Protein AF-A0A848VBU1-F1 (afdb_monomer)

Secondary structure (DSSP, 8-state):
----HHHHHHHHHHHHHHHHHHHHTTS---SEEEEEEEESEEEEEE--SSEEEEEGGGTT-TT---BSEEEEEE--TT--EEEEEEEEEE--

pLDDT: mean 86.94, std 10.81, range [51.97, 97.25]

Structure (mmCIF, N/CA/C/O backbone):
data_AF-A0A848VBU1-F1
#
_entry.id   AF-A0A848VBU1-F1
#
loop_
_atom_site.group_PDB
_atom_site.id
_atom_site.type_symbol
_atom_site.label_atom_id
_atom_site.label_alt_id
_atom_site.label_comp_id
_atom_site.label_asym_id
_atom_site.label_entity_id
_atom_site.label_seq_id
_atom_site.pdbx_PDB_ins_code
_atom_site.Cartn_x
_atom_site.Cartn_y
_atom_site.Cartn_z
_atom_site.occupancy
_atom_site.B_iso_or_equiv
_atom_site.auth_seq_id
_atom_site.auth_comp_id
_atom_site.auth_asym_id
_atom_site.auth_atom_id
_atom_site.pdbx_PDB_model_num
ATOM 1 N N . MET A 1 1 ? -28.988 16.506 43.776 1.00 51.97 1 MET A N 1
ATOM 2 C CA . MET A 1 1 ? -27.530 16.555 44.036 1.00 51.97 1 MET A CA 1
ATOM 3 C C . MET A 1 1 ? -26.870 17.441 42.987 1.00 51.97 1 MET A C 1
ATOM 5 O O . MET A 1 1 ? -26.751 17.039 41.838 1.00 51.97 1 MET A O 1
ATOM 9 N N . THR A 1 2 ? -26.510 18.673 43.339 1.00 64.25 2 THR A N 1
ATOM 10 C CA . THR A 1 2 ? -25.814 19.612 42.448 1.00 64.25 2 THR A CA 1
ATOM 11 C C . THR A 1 2 ? -24.319 19.281 42.429 1.00 64.25 2 THR A C 1
ATOM 13 O O . THR A 1 2 ? -23.617 19.434 43.424 1.00 64.25 2 THR A O 1
ATOM 16 N N . MET A 1 3 ? -23.813 18.766 41.305 1.00 62.16 3 MET A N 1
ATOM 17 C CA . MET A 1 3 ? -22.370 18.563 41.126 1.00 62.16 3 MET A CA 1
ATOM 18 C C . MET A 1 3 ? -21.639 19.910 41.156 1.00 62.16 3 MET A C 1
ATOM 20 O O . MET A 1 3 ? -21.938 20.791 40.351 1.00 62.16 3 MET A O 1
ATOM 24 N N . SER A 1 4 ? -20.66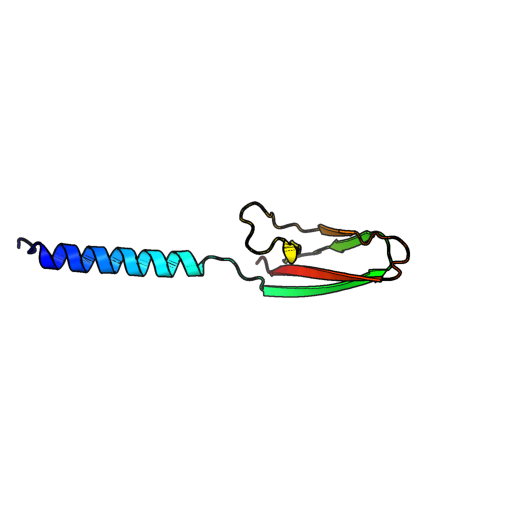2 20.032 42.060 1.00 74.94 4 SER A N 1
ATOM 25 C CA . SER A 1 4 ? -19.713 21.151 42.134 1.00 74.94 4 SER A CA 1
ATOM 26 C C . SER A 1 4 ? -18.957 21.340 40.808 1.00 74.94 4 SER A C 1
ATOM 28 O O . SER A 1 4 ? -18.635 20.365 40.122 1.00 74.94 4 SER A O 1
ATOM 30 N N . ALA A 1 5 ? -18.660 22.597 40.461 1.00 76.44 5 ALA A N 1
ATOM 31 C CA . ALA A 1 5 ? -17.985 22.992 39.223 1.00 76.44 5 ALA A CA 1
ATOM 32 C C . ALA A 1 5 ? -16.658 22.243 38.985 1.00 76.44 5 ALA A C 1
ATOM 34 O O . ALA A 1 5 ? -16.372 21.850 37.855 1.00 76.44 5 ALA A O 1
ATOM 35 N N . SER A 1 6 ? -15.900 21.939 40.043 1.00 77.69 6 SER A N 1
ATOM 36 C CA . SER A 1 6 ? -14.636 21.193 39.950 1.00 77.69 6 SER A CA 1
ATOM 37 C C . SER A 1 6 ? -14.829 19.768 39.424 1.00 77.69 6 SER A C 1
ATOM 39 O O . SER A 1 6 ? -14.023 19.278 38.637 1.00 77.69 6 SER A O 1
ATOM 41 N N . LYS A 1 7 ? -15.937 19.110 39.797 1.00 83.00 7 LYS A N 1
ATOM 42 C CA . LYS A 1 7 ? -16.259 17.756 39.316 1.00 83.00 7 LYS A CA 1
ATOM 43 C C . LYS A 1 7 ? -16.654 17.761 37.838 1.00 83.00 7 LYS A C 1
ATOM 45 O O . LYS A 1 7 ? -16.371 16.800 37.133 1.00 83.00 7 LYS A O 1
ATOM 50 N N . ARG A 1 8 ? -17.273 18.848 37.361 1.00 81.94 8 ARG A N 1
ATOM 51 C CA . ARG A 1 8 ? -17.619 19.025 35.940 1.00 81.94 8 ARG A CA 1
ATOM 52 C C . ARG A 1 8 ? -16.372 19.231 35.082 1.00 81.94 8 ARG A C 1
ATOM 54 O O . ARG A 1 8 ? -16.266 18.616 34.030 1.00 81.94 8 ARG A O 1
ATOM 61 N N . PHE A 1 9 ? -15.415 20.027 35.560 1.00 86.69 9 PHE A N 1
ATOM 62 C CA . PHE A 1 9 ? -14.137 20.238 34.873 1.00 86.69 9 PHE A CA 1
ATOM 63 C C . PHE A 1 9 ? -13.303 18.959 34.775 1.00 86.69 9 PHE A C 1
ATOM 65 O O . PHE A 1 9 ? -12.813 18.629 33.699 1.00 86.69 9 PHE A O 1
ATOM 72 N N . ALA A 1 10 ? -13.192 18.206 35.873 1.00 85.56 10 ALA A N 1
ATOM 73 C CA . ALA A 1 10 ? -12.487 16.927 35.870 1.00 85.56 10 ALA A CA 1
ATOM 74 C C . ALA A 1 10 ? -13.128 15.924 34.895 1.00 85.56 10 ALA A C 1
ATOM 76 O O . ALA A 1 10 ? -12.424 15.274 34.126 1.00 85.56 10 ALA A O 1
ATOM 77 N N . ALA A 1 11 ? -14.463 15.845 34.874 1.00 86.44 11 ALA A N 1
ATOM 78 C CA . ALA A 1 11 ? -15.186 14.998 33.929 1.00 86.44 11 ALA A CA 1
ATOM 79 C C . ALA A 1 11 ? -14.976 15.439 32.469 1.00 86.44 11 ALA A C 1
ATOM 81 O O . ALA A 1 11 ? -14.768 14.593 31.605 1.00 86.44 11 ALA A O 1
ATOM 82 N N . ALA A 1 12 ? -14.977 16.746 32.191 1.00 85.88 12 ALA A N 1
ATOM 83 C CA . ALA A 1 12 ? -14.736 17.275 30.850 1.00 85.88 12 ALA A CA 1
ATOM 84 C C . ALA A 1 12 ? -13.317 16.961 30.349 1.00 85.88 12 ALA A C 1
ATOM 86 O O . ALA A 1 12 ? -13.153 16.517 29.217 1.00 85.88 12 ALA A O 1
ATOM 87 N N . LEU A 1 13 ? -12.300 17.126 31.200 1.00 86.38 13 LEU A N 1
ATOM 88 C CA . LEU A 1 13 ? -10.916 16.777 30.866 1.00 86.38 13 LEU A CA 1
ATOM 89 C C . LEU A 1 13 ? -10.745 15.276 30.620 1.00 86.38 13 LEU A C 1
ATOM 91 O O . LEU A 1 13 ? -10.049 14.890 29.685 1.00 86.38 13 LEU A O 1
ATOM 95 N N . LEU A 1 14 ? -11.415 14.434 31.413 1.00 85.25 14 LEU A N 1
ATOM 96 C CA . LEU A 1 14 ? -11.422 12.988 31.198 1.00 85.25 14 LEU A CA 1
ATOM 97 C C . LEU A 1 14 ? -12.057 12.617 29.857 1.00 85.25 14 LEU A C 1
ATOM 99 O O . LEU A 1 14 ? -11.470 11.833 29.123 1.00 85.25 14 LEU A O 1
ATOM 103 N N 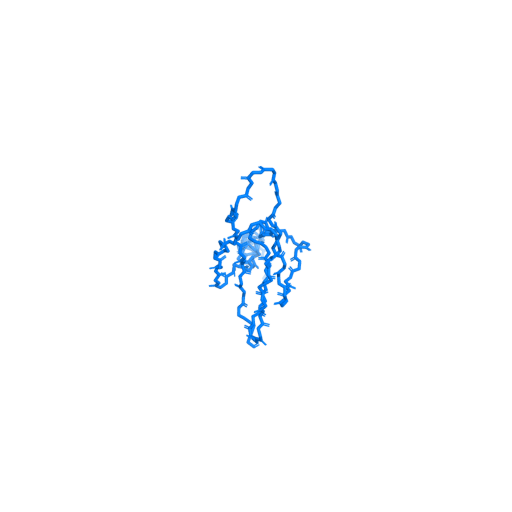. LEU A 1 15 ? -13.210 13.198 29.514 1.00 84.44 15 LEU A N 1
ATOM 104 C CA . LEU A 1 15 ? -13.895 12.929 28.245 1.00 84.44 15 LEU A CA 1
ATOM 105 C C . LEU A 1 15 ? -13.103 13.426 27.029 1.00 84.44 15 LEU A C 1
ATOM 107 O O . LEU A 1 15 ? -13.060 12.747 26.007 1.00 84.44 15 LEU A O 1
ATOM 111 N N . LEU A 1 16 ? -12.450 14.585 27.140 1.00 82.50 16 LEU A N 1
ATOM 112 C CA . LEU A 1 16 ? -11.569 15.097 26.090 1.00 82.50 16 LEU A CA 1
ATOM 113 C C . LEU A 1 16 ? -10.328 14.212 25.926 1.00 82.50 16 LEU A C 1
ATOM 115 O O . LEU A 1 16 ? -9.968 13.873 24.802 1.00 82.50 16 LEU A O 1
ATOM 119 N N . GLY A 1 17 ? -9.710 13.790 27.033 1.00 77.38 17 GLY A N 1
ATOM 120 C CA . GLY A 1 17 ? -8.545 12.908 27.011 1.00 77.38 17 GLY A CA 1
ATOM 121 C C . GLY A 1 17 ? -8.854 11.528 26.427 1.00 77.38 17 GLY A C 1
ATOM 122 O O . GLY A 1 17 ? -8.113 11.043 25.571 1.00 77.38 17 GLY A O 1
ATOM 123 N N . THR A 1 18 ? -9.966 10.906 26.832 1.00 75.38 18 THR A N 1
ATOM 124 C CA . THR A 1 18 ? -10.373 9.599 26.294 1.00 75.38 18 THR A CA 1
ATOM 125 C C . THR A 1 18 ? -10.845 9.698 24.847 1.00 75.38 18 THR A C 1
ATOM 127 O O . THR A 1 18 ? -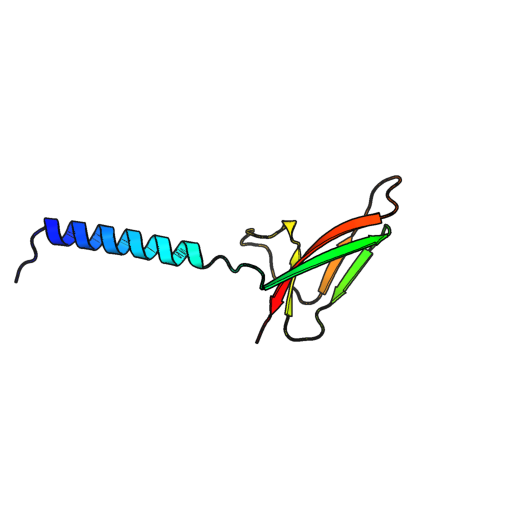10.476 8.847 24.041 1.00 75.38 18 THR A O 1
ATOM 130 N N . GLY A 1 19 ? -11.575 10.755 24.478 1.00 74.38 19 GLY A N 1
ATOM 131 C CA . GLY A 1 19 ? -11.987 10.997 23.094 1.00 74.38 19 GLY A CA 1
ATOM 132 C C . GLY A 1 19 ? -10.799 11.149 22.139 1.00 74.38 19 GLY A C 1
ATOM 133 O O . GLY A 1 19 ? -10.808 10.578 21.049 1.00 74.38 19 GLY A O 1
ATOM 134 N N . TRP A 1 20 ? -9.742 11.848 22.566 1.00 75.88 20 TRP A N 1
ATOM 135 C CA . TRP A 1 20 ? -8.537 12.044 21.753 1.00 75.88 20 TRP A CA 1
ATOM 136 C C . TRP A 1 20 ? -7.731 10.749 21.572 1.00 75.88 20 TRP A C 1
ATOM 138 O O . TRP A 1 20 ? -7.296 10.435 20.464 1.00 75.88 20 TRP A O 1
ATOM 148 N N . ALA A 1 21 ? -7.598 9.949 22.635 1.00 70.62 21 ALA A N 1
ATOM 149 C CA . ALA A 1 21 ? -6.906 8.662 22.577 1.00 70.62 21 ALA A CA 1
ATOM 150 C C . ALA A 1 21 ? -7.601 7.652 21.643 1.00 70.62 21 ALA A C 1
ATOM 152 O O . ALA A 1 21 ? -6.931 6.917 20.919 1.00 70.62 21 ALA A O 1
ATOM 153 N N . ILE A 1 22 ? -8.938 7.639 21.623 1.00 69.38 22 ILE A N 1
ATOM 154 C CA . ILE A 1 22 ? -9.724 6.747 20.756 1.00 69.38 22 ILE A CA 1
ATOM 155 C C . ILE A 1 22 ? -9.596 7.158 19.282 1.00 69.38 22 ILE A C 1
ATOM 157 O O . ILE A 1 22 ? -9.443 6.293 18.421 1.00 69.38 22 ILE A O 1
ATOM 161 N N . GLY A 1 23 ? -9.606 8.463 18.985 1.00 62.50 23 GLY A N 1
ATOM 162 C CA . GLY A 1 23 ? -9.474 8.967 17.614 1.00 62.50 23 GLY A CA 1
ATOM 163 C C . GLY A 1 23 ? -8.115 8.658 16.979 1.00 62.50 23 GLY A C 1
ATOM 164 O O . GLY A 1 23 ? -8.051 8.263 15.817 1.00 62.50 23 GLY A O 1
ATOM 165 N N . TYR A 1 24 ? -7.024 8.761 17.744 1.00 60.66 24 TYR A N 1
ATOM 166 C CA . TYR A 1 24 ? -5.678 8.477 17.230 1.00 60.66 24 TYR A CA 1
ATOM 167 C C . TYR A 1 24 ? -5.480 6.995 16.862 1.00 60.66 24 TYR A C 1
ATOM 169 O O . TYR A 1 24 ? -4.728 6.667 15.947 1.00 60.66 24 TYR A O 1
ATOM 177 N N . ALA A 1 25 ? -6.188 6.083 17.534 1.00 57.97 25 ALA A N 1
ATOM 178 C CA . ALA A 1 25 ? -6.078 4.648 17.287 1.00 57.97 25 ALA A CA 1
ATOM 179 C C . ALA A 1 25 ? -6.760 4.177 15.983 1.00 57.97 25 ALA A C 1
ATOM 181 O O . ALA A 1 25 ? -6.551 3.036 15.577 1.00 57.97 25 ALA A O 1
ATOM 182 N N . GLN A 1 26 ? -7.560 5.021 15.316 1.00 58.00 26 GLN A N 1
ATOM 183 C CA . GLN A 1 26 ? -8.326 4.637 14.121 1.00 58.00 26 GLN A CA 1
ATOM 184 C C . GLN A 1 26 ? -7.573 4.760 12.788 1.00 58.00 26 GLN A C 1
ATOM 186 O O . GLN A 1 26 ? -8.140 4.416 11.750 1.00 58.00 26 GLN A O 1
ATOM 191 N N . GLN A 1 27 ? -6.306 5.190 12.763 1.00 62.00 27 GLN A N 1
ATOM 192 C CA . GLN A 1 27 ? -5.513 5.072 11.536 1.00 62.00 27 GLN A CA 1
ATOM 193 C C . GLN A 1 27 ? -5.331 3.589 11.202 1.00 62.00 27 GLN A C 1
ATOM 195 O O . GLN A 1 27 ? -4.611 2.864 11.888 1.00 62.00 27 GLN A O 1
ATOM 200 N N . SER A 1 28 ? -6.010 3.131 10.149 1.00 71.12 28 SER A N 1
ATOM 201 C CA . SER A 1 28 ? -5.982 1.739 9.722 1.00 71.12 28 SER A CA 1
ATOM 202 C C . SER A 1 28 ? -4.579 1.375 9.239 1.00 71.12 28 SER A C 1
ATOM 204 O O . SER A 1 28 ? -4.220 1.585 8.078 1.00 71.12 28 SER A O 1
ATOM 206 N N . LYS A 1 29 ? -3.757 0.841 10.136 1.00 88.81 29 LYS A N 1
ATOM 207 C CA . LYS A 1 29 ? -2.478 0.246 9.766 1.00 88.81 29 LYS A CA 1
ATOM 208 C C . LYS A 1 29 ? -2.732 -0.877 8.743 1.00 88.81 29 LYS A C 1
ATOM 210 O O . LYS A 1 29 ? -3.719 -1.593 8.900 1.00 88.81 29 LYS A O 1
ATOM 215 N N . PRO A 1 30 ? -1.896 -1.028 7.703 1.00 93.81 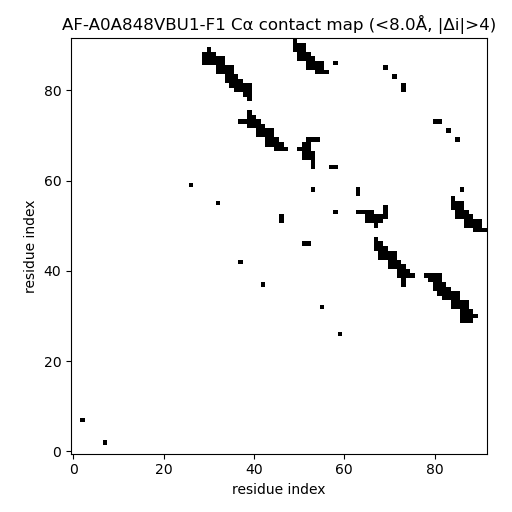30 PRO A N 1
ATOM 216 C CA . PRO A 1 30 ? -1.989 -2.174 6.805 1.00 93.81 30 PRO A CA 1
ATOM 217 C C . PRO A 1 30 ? -1.717 -3.488 7.536 1.00 93.81 30 PRO A C 1
ATOM 219 O O . PRO A 1 30 ? -0.861 -3.549 8.425 1.00 93.81 30 PRO A O 1
ATOM 222 N N . ASP A 1 31 ? -2.421 -4.538 7.123 1.00 95.12 31 ASP A N 1
ATOM 223 C CA . ASP A 1 31 ? -2.241 -5.899 7.631 1.00 95.12 31 ASP A CA 1
ATOM 224 C C . ASP A 1 31 ? -0.932 -6.508 7.118 1.00 95.12 31 ASP A C 1
ATOM 226 O O . ASP A 1 31 ? -0.278 -7.286 7.813 1.00 95.12 31 ASP A O 1
ATOM 230 N N . PHE A 1 32 ? -0.517 -6.123 5.907 1.00 95.31 32 PHE A N 1
ATOM 231 C CA . PHE A 1 32 ? 0.729 -6.567 5.296 1.00 95.31 32 PHE A CA 1
ATOM 232 C C . PHE A 1 32 ? 1.310 -5.523 4.335 1.00 95.31 32 PHE A C 1
ATOM 234 O O . PHE A 1 32 ? 0.652 -4.576 3.912 1.00 95.31 32 PHE A O 1
ATOM 241 N N . MET A 1 33 ? 2.581 -5.709 3.982 1.00 96.75 33 MET A N 1
ATOM 242 C CA . MET A 1 33 ? 3.286 -4.897 2.992 1.00 96.75 33 MET A CA 1
ATOM 243 C C . MET A 1 33 ? 3.942 -5.829 1.981 1.00 96.75 33 MET A C 1
ATOM 245 O O . MET A 1 33 ? 4.640 -6.763 2.374 1.00 96.75 33 MET A O 1
ATOM 249 N N . LEU A 1 34 ? 3.782 -5.548 0.691 1.00 96.06 34 LEU A N 1
ATOM 250 C CA . LEU A 1 34 ? 4.499 -6.255 -0.366 1.00 96.06 34 LEU A CA 1
ATOM 251 C C . LEU A 1 34 ? 5.622 -5.365 -0.890 1.00 96.06 34 LEU A C 1
ATOM 253 O O . LEU A 1 34 ? 5.422 -4.176 -1.155 1.00 96.06 34 LEU A O 1
ATOM 257 N N . ARG A 1 35 ? 6.815 -5.944 -1.045 1.00 95.50 35 ARG A N 1
ATOM 258 C CA . ARG A 1 35 ? 7.917 -5.302 -1.763 1.00 95.50 35 ARG A CA 1
ATOM 259 C C . ARG A 1 35 ? 7.795 -5.659 -3.238 1.00 95.50 35 ARG A C 1
ATOM 261 O O . ARG A 1 35 ? 7.801 -6.833 -3.586 1.00 95.50 35 ARG A O 1
ATOM 268 N N . ILE A 1 36 ? 7.733 -4.638 -4.076 1.00 94.38 36 ILE A N 1
ATOM 269 C CA . ILE A 1 36 ? 7.804 -4.761 -5.526 1.00 94.38 36 ILE A CA 1
ATOM 270 C C . ILE A 1 36 ? 9.275 -4.595 -5.904 1.00 94.38 36 ILE A C 1
ATOM 272 O O . ILE A 1 36 ? 9.921 -3.645 -5.470 1.00 94.38 36 ILE A O 1
ATOM 276 N N . ASP A 1 37 ? 9.811 -5.533 -6.667 1.00 92.94 37 ASP A N 1
ATOM 277 C CA . ASP A 1 37 ? 11.118 -5.413 -7.305 1.00 92.94 37 ASP A CA 1
ATOM 278 C C . ASP A 1 37 ? 10.941 -5.851 -8.756 1.00 92.94 37 ASP A C 1
ATOM 280 O O . ASP A 1 37 ? 10.845 -7.043 -9.062 1.00 92.94 37 ASP A O 1
ATOM 284 N N . ALA A 1 38 ? 10.787 -4.860 -9.626 1.00 91.12 38 ALA A N 1
ATOM 285 C CA . ALA A 1 38 ? 10.363 -5.045 -11.002 1.00 91.12 38 ALA A CA 1
ATOM 286 C C . ALA A 1 38 ? 11.288 -4.291 -11.963 1.00 91.12 38 ALA A C 1
ATOM 288 O O . ALA A 1 38 ? 11.874 -3.275 -11.570 1.00 91.12 38 ALA A O 1
ATOM 289 N N . PRO A 1 39 ? 11.435 -4.775 -13.210 1.00 91.56 39 PRO A N 1
ATOM 290 C CA . PRO A 1 39 ? 12.160 -4.044 -14.237 1.00 91.56 39 PRO A CA 1
ATOM 291 C C . PRO A 1 39 ? 11.478 -2.707 -14.564 1.00 91.56 39 PRO A C 1
ATOM 293 O O . PRO A 1 39 ? 10.336 -2.460 -14.167 1.00 91.56 39 PRO A O 1
ATOM 296 N N . ALA A 1 40 ? 12.174 -1.850 -15.310 1.00 92.50 40 ALA A N 1
ATOM 297 C CA . ALA A 1 40 ? 11.561 -0.656 -15.881 1.00 92.50 40 ALA A CA 1
ATOM 298 C C . ALA A 1 40 ? 10.295 -0.991 -16.685 1.00 92.50 40 ALA A C 1
ATOM 300 O O . ALA A 1 40 ? 10.229 -2.005 -17.381 1.00 92.50 40 ALA A O 1
ATOM 301 N N . GLY A 1 41 ? 9.291 -0.119 -16.580 1.00 91.88 41 GLY A N 1
ATOM 302 C CA . GLY A 1 41 ? 7.967 -0.324 -17.157 1.00 91.88 41 GLY A CA 1
ATOM 303 C C . GLY A 1 41 ? 6.864 -0.358 -16.104 1.00 91.88 41 GLY A C 1
ATOM 304 O O . GLY A 1 41 ? 6.965 0.265 -15.044 1.00 91.88 41 GLY A O 1
ATOM 305 N N . GLU A 1 42 ? 5.777 -1.050 -16.432 1.00 93.44 42 GLU A N 1
ATOM 306 C CA . GLU A 1 42 ? 4.586 -1.144 -15.590 1.00 93.44 42 GLU A CA 1
ATOM 307 C C . GLU A 1 42 ? 4.471 -2.535 -14.967 1.00 93.44 42 GLU A C 1
ATOM 309 O O . GLU A 1 42 ? 4.719 -3.556 -15.602 1.00 93.44 42 GLU A O 1
ATOM 314 N N . THR A 1 43 ? 4.120 -2.564 -13.687 1.00 94.44 43 THR A N 1
ATOM 315 C CA . THR A 1 43 ? 3.866 -3.771 -12.903 1.00 94.44 43 THR A CA 1
ATOM 316 C C . THR A 1 43 ? 2.500 -3.649 -12.263 1.00 94.44 43 THR A C 1
ATOM 318 O O . THR A 1 43 ? 2.211 -2.660 -11.591 1.00 94.44 43 THR A O 1
ATOM 321 N N . ILE A 1 44 ? 1.675 -4.670 -12.452 1.00 95.44 44 ILE A N 1
ATOM 322 C CA . ILE A 1 44 ? 0.321 -4.725 -11.915 1.00 95.44 44 ILE A CA 1
ATOM 323 C C . ILE A 1 44 ? 0.320 -5.696 -10.738 1.00 95.44 44 ILE A C 1
ATOM 325 O O . ILE A 1 44 ? 0.781 -6.830 -10.861 1.00 95.44 44 ILE A O 1
ATOM 329 N N . VAL A 1 45 ? -0.183 -5.241 -9.593 1.00 95.31 45 VAL A N 1
ATOM 330 C CA . VAL A 1 45 ? -0.442 -6.078 -8.421 1.00 95.31 45 VAL A CA 1
ATOM 331 C C . VAL A 1 45 ? -1.950 -6.161 -8.245 1.00 95.31 45 VAL A C 1
ATOM 333 O O . VAL A 1 45 ? -2.593 -5.167 -7.916 1.00 95.31 45 VAL A O 1
ATOM 336 N N . GLU A 1 46 ? -2.512 -7.339 -8.480 1.00 97.25 46 GLU A N 1
ATOM 337 C CA . GLU A 1 46 ? -3.952 -7.572 -8.418 1.00 97.25 46 GLU A CA 1
ATOM 338 C C . GLU A 1 46 ? -4.321 -8.409 -7.195 1.00 97.25 46 GLU A C 1
ATOM 340 O O . GLU A 1 46 ? -3.723 -9.450 -6.913 1.00 97.25 46 GLU A O 1
ATOM 345 N N . CYS A 1 47 ? -5.324 -7.938 -6.461 1.00 96.12 47 CYS A N 1
ATOM 346 C CA . CYS A 1 47 ? -5.967 -8.699 -5.416 1.00 96.12 47 CYS A CA 1
ATOM 347 C C . CYS A 1 47 ? -7.108 -9.504 -6.035 1.00 96.12 47 CYS A C 1
ATOM 349 O O . CYS A 1 47 ? -8.127 -8.943 -6.432 1.00 96.12 47 CYS A O 1
ATOM 351 N N . VAL A 1 48 ? -6.952 -10.826 -6.067 1.00 96.44 48 VAL A N 1
ATOM 352 C CA . VAL A 1 48 ? -7.983 -11.728 -6.603 1.00 96.44 48 VAL A CA 1
ATOM 353 C C . VAL A 1 48 ? -9.190 -11.823 -5.664 1.00 96.44 48 VAL A C 1
ATOM 355 O O . VAL A 1 48 ? -10.328 -11.918 -6.116 1.00 96.44 48 VAL A O 1
ATOM 358 N N . SER A 1 49 ? -8.965 -11.802 -4.348 1.00 95.38 49 SER A N 1
ATOM 359 C CA . SER A 1 49 ? -10.040 -11.868 -3.355 1.00 95.38 49 SER A CA 1
ATOM 360 C C . SER A 1 49 ? -9.555 -11.470 -1.967 1.00 95.38 49 SER A C 1
ATOM 362 O O . SER A 1 49 ? -8.437 -11.821 -1.588 1.00 95.38 49 SER A O 1
ATOM 364 N N . GLY A 1 50 ? -10.432 -10.852 -1.172 1.00 95.19 50 GLY A N 1
ATOM 365 C CA . GLY A 1 50 ? -10.212 -10.685 0.267 1.00 95.19 50 GLY A CA 1
ATOM 366 C C . GLY A 1 50 ? -9.121 -9.679 0.634 1.00 95.19 50 GLY A C 1
ATOM 367 O O . GLY A 1 50 ? -8.637 -9.693 1.763 1.00 95.19 50 GLY A O 1
ATOM 368 N N . CYS A 1 51 ? -8.718 -8.808 -0.289 1.00 95.62 51 CYS A N 1
ATOM 369 C CA . CYS A 1 51 ? -7.750 -7.757 -0.018 1.00 95.62 51 CYS A CA 1
ATOM 370 C C . CYS A 1 51 ? -8.006 -6.466 -0.792 1.00 95.62 51 CYS A C 1
ATOM 372 O O . CYS A 1 51 ? -8.684 -6.443 -1.813 1.00 95.62 51 CYS A O 1
ATOM 374 N N . GLU A 1 52 ? -7.410 -5.388 -0.303 1.00 96.69 52 GLU A N 1
ATOM 375 C CA . GLU A 1 52 ? -7.262 -4.139 -1.041 1.00 96.69 52 GLU A CA 1
ATOM 376 C C . GLU A 1 52 ? -5.863 -3.577 -0.818 1.00 96.69 52 GLU A C 1
ATOM 378 O O . GLU A 1 52 ? -5.203 -3.882 0.181 1.00 96.69 52 GLU A O 1
ATOM 383 N N . PHE A 1 53 ? -5.431 -2.724 -1.738 1.00 96.69 53 PHE A N 1
ATOM 384 C CA . PHE A 1 53 ? -4.102 -2.145 -1.773 1.00 96.69 53 PHE A CA 1
ATOM 385 C C . PHE A 1 53 ? -4.118 -0.620 -1.776 1.00 96.69 53 PHE A C 1
ATOM 387 O O . PHE A 1 53 ? -5.021 0.009 -2.315 1.00 96.69 53 PHE A O 1
ATOM 394 N N . THR A 1 54 ? -3.049 -0.028 -1.257 1.00 95.94 54 THR A N 1
ATOM 395 C CA . THR A 1 54 ? -2.704 1.389 -1.425 1.00 95.94 54 THR A CA 1
ATOM 396 C C . THR A 1 54 ? -1.193 1.496 -1.596 1.00 95.94 54 THR A C 1
ATOM 398 O O . THR A 1 54 ? -0.431 0.710 -1.026 1.00 95.94 54 THR A O 1
ATOM 401 N N . GLY A 1 55 ? -0.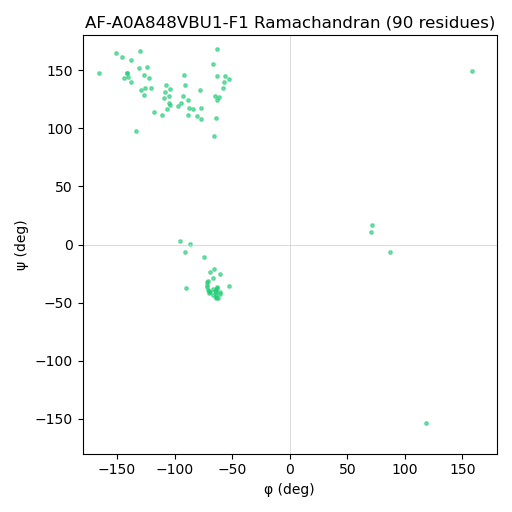723 2.467 -2.380 1.00 94.50 55 GLY A N 1
ATOM 402 C CA . GLY A 1 55 ? 0.708 2.728 -2.501 1.00 94.50 55 GLY A CA 1
ATOM 403 C C . GLY A 1 55 ? 1.317 3.034 -1.133 1.00 94.50 55 GLY A C 1
ATOM 404 O O . GLY A 1 55 ? 0.775 3.823 -0.368 1.00 94.50 55 GLY A O 1
ATOM 405 N N . ALA A 1 56 ? 2.468 2.444 -0.799 1.00 93.31 56 ALA A N 1
ATOM 406 C CA . ALA A 1 56 ? 3.073 2.662 0.522 1.00 93.31 56 ALA A C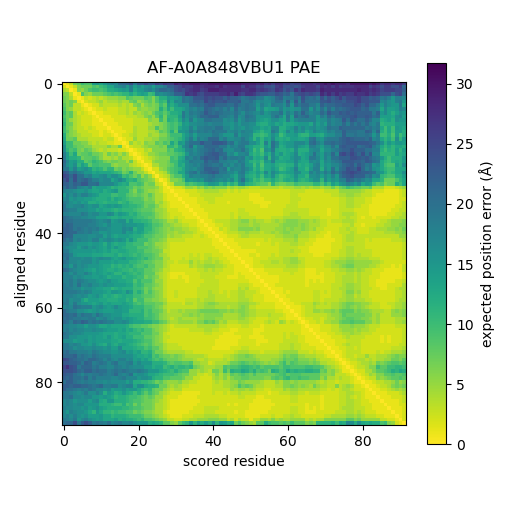A 1
ATOM 407 C C . ALA A 1 56 ? 3.412 4.139 0.799 1.00 93.31 56 ALA A C 1
ATOM 409 O O . ALA A 1 56 ? 3.472 4.552 1.953 1.00 93.31 56 ALA A O 1
ATOM 410 N N . ARG A 1 57 ? 3.637 4.924 -0.261 1.00 91.50 57 ARG A N 1
ATOM 411 C CA . ARG A 1 57 ? 3.863 6.377 -0.203 1.00 91.50 57 ARG A CA 1
ATOM 412 C C . ARG A 1 57 ? 2.611 7.169 0.187 1.00 91.50 57 ARG A C 1
ATOM 414 O O . ARG A 1 57 ? 2.736 8.284 0.671 1.00 91.50 57 ARG A O 1
ATOM 421 N N . ASP A 1 58 ? 1.438 6.588 -0.041 1.00 92.31 58 ASP A N 1
ATOM 422 C CA . ASP A 1 58 ? 0.135 7.211 0.169 1.00 92.31 58 ASP A CA 1
ATOM 423 C C . ASP A 1 58 ? -0.442 6.847 1.554 1.00 92.31 58 ASP A C 1
ATOM 425 O O . ASP A 1 58 ? -1.544 7.252 1.913 1.00 92.31 58 ASP A O 1
ATOM 429 N N . LEU A 1 59 ? 0.307 6.096 2.373 1.00 89.94 59 LEU A N 1
ATOM 430 C CA . LEU A 1 59 ? -0.079 5.778 3.746 1.00 89.94 59 LEU A CA 1
ATOM 431 C C . LEU A 1 59 ? -0.206 7.046 4.599 1.00 89.94 59 LEU A C 1
ATOM 433 O O . LEU A 1 59 ? 0.729 7.835 4.712 1.00 89.94 59 LEU A O 1
ATOM 437 N N . GLY A 1 60 ? -1.359 7.198 5.250 1.00 84.81 60 GLY A N 1
ATOM 438 C CA . GLY A 1 60 ? -1.678 8.361 6.081 1.00 84.81 60 GLY A CA 1
ATOM 439 C C . GLY A 1 60 ? -2.291 9.531 5.309 1.00 84.81 60 GLY A C 1
ATOM 440 O O . GLY A 1 60 ? -2.747 10.480 5.942 1.00 84.81 60 GLY A O 1
ATOM 441 N N . ASN A 1 61 ? -2.358 9.456 3.976 1.00 88.62 61 ASN A N 1
ATOM 442 C CA . ASN A 1 61 ? -3.137 10.394 3.180 1.00 88.62 61 ASN A CA 1
ATOM 443 C C . ASN A 1 61 ? -4.634 10.026 3.286 1.00 88.62 61 ASN A C 1
ATOM 445 O O . ASN A 1 61 ? -5.005 8.932 2.858 1.00 88.62 61 ASN A O 1
ATOM 449 N N . PRO A 1 62 ? -5.500 10.899 3.838 1.00 83.50 62 PRO A N 1
ATOM 450 C CA . PRO A 1 62 ? -6.930 10.611 3.978 1.00 83.50 62 PRO A CA 1
ATOM 451 C C . PRO A 1 62 ? -7.658 10.494 2.631 1.00 83.50 62 PRO A C 1
ATOM 453 O O . PRO A 1 62 ? -8.704 9.854 2.568 1.00 83.50 62 PRO A O 1
ATOM 456 N N . ASP A 1 63 ? -7.093 11.067 1.567 1.00 87.88 63 ASP A N 1
ATOM 457 C CA . ASP A 1 63 ? -7.667 11.043 0.220 1.00 87.88 63 ASP A CA 1
ATOM 458 C C . ASP A 1 63 ? -7.184 9.837 -0.604 1.00 87.88 63 ASP A C 1
ATOM 460 O O . ASP A 1 63 ? -7.652 9.600 -1.720 1.00 87.88 63 ASP A O 1
ATOM 464 N N . ALA A 1 64 ? -6.230 9.060 -0.079 1.00 87.56 64 ALA A N 1
ATOM 465 C CA . ALA A 1 64 ? -5.730 7.877 -0.756 1.00 87.56 64 ALA A CA 1
ATOM 466 C C . ALA A 1 64 ? -6.726 6.723 -0.622 1.00 87.56 64 ALA A C 1
ATOM 468 O O . ALA A 1 64 ? -6.874 6.107 0.434 1.00 87.56 64 ALA A O 1
ATOM 469 N N . GLY A 1 65 ? -7.394 6.411 -1.731 1.00 89.38 65 GLY A N 1
ATOM 470 C CA . GLY A 1 65 ? -8.270 5.252 -1.823 1.00 89.38 65 GLY A CA 1
ATOM 471 C C . GLY A 1 65 ? -7.511 3.929 -1.719 1.00 89.38 65 GLY A C 1
ATOM 472 O O . GLY A 1 65 ? -6.324 3.822 -2.055 1.00 89.38 65 GLY A O 1
ATOM 473 N N . ARG A 1 66 ? -8.238 2.899 -1.290 1.00 93.12 66 ARG A N 1
ATOM 474 C CA . ARG A 1 66 ? -7.824 1.505 -1.437 1.00 93.12 66 ARG A CA 1
ATOM 475 C C . ARG A 1 66 ? -8.375 0.945 -2.744 1.00 93.12 66 ARG A C 1
ATOM 477 O O . ARG A 1 66 ? -9.445 1.349 -3.193 1.00 93.12 66 ARG A O 1
ATOM 484 N N . MET A 1 67 ? -7.625 0.054 -3.379 1.00 95.38 67 MET A N 1
ATOM 485 C CA . MET A 1 67 ? -7.932 -0.475 -4.708 1.00 95.38 67 MET A CA 1
ATOM 486 C C . MET A 1 67 ? -7.597 -1.961 -4.818 1.00 95.38 67 MET A C 1
ATOM 488 O O . MET A 1 67 ? -6.637 -2.433 -4.216 1.00 95.38 67 MET A O 1
ATOM 492 N N . LEU A 1 68 ? -8.362 -2.697 -5.624 1.00 96.69 68 LEU A N 1
ATOM 493 C CA . LEU A 1 68 ? -8.098 -4.115 -5.899 1.00 96.69 68 LEU A CA 1
ATOM 494 C C . LEU A 1 68 ? -6.876 -4.315 -6.801 1.00 96.69 68 LEU A C 1
ATOM 496 O O . LEU A 1 68 ? -6.129 -5.273 -6.635 1.00 96.69 68 LEU A O 1
ATOM 500 N N . VAL A 1 69 ? -6.664 -3.399 -7.747 1.00 96.81 69 VAL A N 1
ATOM 501 C CA . VAL A 1 69 ? -5.578 -3.456 -8.728 1.00 96.81 69 VAL A CA 1
ATOM 502 C C . VAL A 1 69 ? -4.678 -2.247 -8.523 1.00 96.81 69 VAL A C 1
ATOM 504 O O . VAL A 1 69 ? -5.101 -1.111 -8.729 1.00 96.81 69 VAL A O 1
ATOM 507 N N . TYR A 1 70 ? -3.439 -2.487 -8.105 1.00 96.19 70 TYR A N 1
ATOM 508 C CA . TYR A 1 70 ? -2.433 -1.452 -7.907 1.00 96.19 70 TYR A CA 1
ATOM 509 C C . TYR A 1 70 ? -1.423 -1.460 -9.054 1.00 96.19 70 TYR A C 1
ATOM 511 O O . TYR A 1 70 ? -0.708 -2.442 -9.265 1.00 96.19 70 TYR A O 1
ATOM 519 N N . ASN A 1 71 ? -1.329 -0.335 -9.761 1.00 94.94 71 ASN A N 1
AT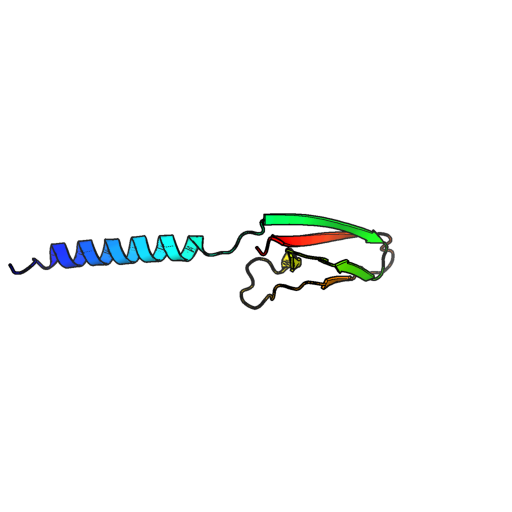OM 520 C CA . ASN A 1 71 ? -0.383 -0.150 -10.856 1.00 94.94 71 ASN A CA 1
ATOM 521 C C . ASN A 1 71 ? 0.869 0.572 -10.357 1.00 94.94 71 ASN A C 1
ATOM 523 O O . ASN A 1 71 ? 0.823 1.719 -9.909 1.00 94.94 71 ASN A O 1
ATOM 527 N N . TYR A 1 72 ? 2.008 -0.098 -10.472 1.00 93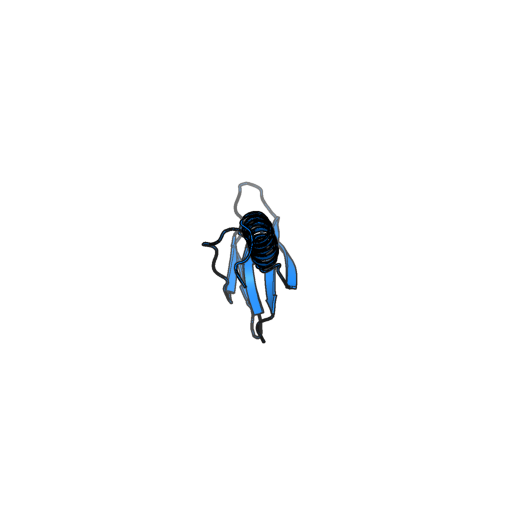.62 72 TYR A N 1
ATOM 528 C CA . TYR A 1 72 ? 3.318 0.452 -10.180 1.00 93.62 72 TYR A CA 1
ATOM 529 C C . TYR A 1 72 ? 4.064 0.741 -11.480 1.00 93.62 72 TYR A C 1
ATOM 531 O O . TYR A 1 72 ? 4.306 -0.162 -12.275 1.00 93.62 72 TYR A O 1
ATOM 539 N N . SER A 1 73 ? 4.461 1.995 -11.687 1.00 92.19 73 SER A N 1
ATOM 540 C CA . SER A 1 73 ? 5.280 2.396 -12.832 1.00 92.19 73 SER A CA 1
ATOM 541 C C . SER A 1 73 ? 6.698 2.749 -12.386 1.00 92.19 73 SER A C 1
ATOM 543 O O . SER A 1 73 ? 6.884 3.628 -11.542 1.00 92.19 73 SER A O 1
ATOM 545 N N . CYS A 1 74 ? 7.685 2.118 -13.009 1.00 90.56 74 CYS A N 1
ATOM 546 C CA . CYS A 1 74 ? 9.106 2.420 -12.888 1.00 90.56 74 CYS A CA 1
ATOM 547 C C . CYS A 1 74 ? 9.574 3.099 -14.182 1.00 90.56 74 CYS A C 1
ATOM 549 O O . CYS A 1 74 ? 9.493 2.504 -15.257 1.00 90.56 74 CYS A O 1
ATOM 551 N N . ARG A 1 75 ? 10.026 4.357 -14.097 1.00 88.94 75 ARG A N 1
ATOM 552 C CA . ARG A 1 75 ? 10.526 5.143 -15.239 1.00 88.94 75 ARG A CA 1
ATOM 553 C C . ARG A 1 75 ? 11.745 5.965 -14.813 1.00 88.94 75 ARG A C 1
ATOM 555 O O . ARG A 1 75 ? 11.778 6.461 -13.690 1.00 88.94 75 ARG A O 1
ATOM 562 N N . GLY A 1 76 ? 12.712 6.123 -15.714 1.00 84.94 76 GLY A N 1
ATOM 563 C CA . GLY A 1 76 ? 13.918 6.931 -15.518 1.00 84.94 76 GLY A CA 1
ATOM 564 C C . GLY A 1 76 ? 15.039 6.505 -16.467 1.00 84.94 76 GLY A C 1
ATOM 565 O O . GLY A 1 76 ? 15.113 5.333 -16.840 1.00 84.94 76 GLY A O 1
ATOM 566 N N . ASP A 1 77 ? 15.897 7.445 -16.861 1.00 87.19 77 ASP A N 1
ATOM 567 C CA . ASP A 1 77 ? 17.035 7.154 -17.739 1.00 87.19 77 ASP A CA 1
ATOM 568 C C . ASP A 1 77 ? 18.031 6.219 -17.038 1.00 87.19 77 ASP A C 1
ATOM 570 O O . ASP A 1 77 ? 18.449 6.470 -15.908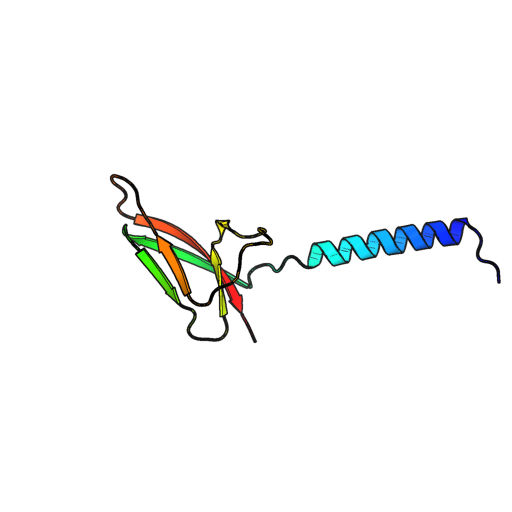 1.00 87.19 77 ASP A O 1
ATOM 574 N N . GLY A 1 78 ? 18.399 5.120 -17.703 1.00 86.19 78 GLY A N 1
ATOM 575 C CA . GLY A 1 78 ? 19.350 4.134 -17.174 1.00 86.19 78 GLY A CA 1
ATOM 576 C C . GLY A 1 78 ? 18.831 3.285 -16.007 1.00 86.19 78 GLY A C 1
ATOM 577 O O . GLY A 1 78 ? 19.614 2.582 -15.372 1.00 86.19 78 GLY A O 1
ATOM 578 N N . VAL A 1 79 ? 17.531 3.333 -15.702 1.00 87.62 79 VAL A N 1
ATOM 579 C CA . VAL A 1 79 ? 16.942 2.508 -14.643 1.00 87.62 79 VAL A CA 1
ATOM 580 C C . VAL A 1 79 ? 16.599 1.128 -15.197 1.00 87.62 79 VAL A C 1
ATOM 582 O O . VAL A 1 79 ? 15.734 1.002 -16.055 1.00 87.62 79 VAL A O 1
ATOM 585 N N . GLU A 1 80 ? 17.247 0.083 -14.682 1.00 88.19 80 GLU A N 1
ATOM 586 C CA . GLU A 1 80 ? 16.938 -1.303 -15.062 1.00 88.19 80 GLU A CA 1
ATOM 587 C C . GLU A 1 80 ? 15.861 -1.931 -14.173 1.00 88.19 80 GLU A C 1
ATOM 589 O O . GLU A 1 80 ? 15.024 -2.689 -14.662 1.00 88.19 80 GLU A O 1
ATOM 594 N N . ARG A 1 81 ? 15.863 -1.617 -12.868 1.00 92.19 81 ARG A N 1
ATOM 595 C CA . ARG A 1 81 ? 14.909 -2.128 -11.870 1.00 92.19 81 ARG A CA 1
ATOM 596 C C . ARG A 1 81 ? 14.573 -1.061 -10.837 1.00 92.19 81 ARG A C 1
ATOM 598 O O . ARG A 1 81 ? 15.462 -0.327 -10.407 1.00 92.19 81 ARG A O 1
ATOM 605 N N . CYS A 1 82 ? 13.320 -1.024 -10.385 1.00 89.38 82 CYS A N 1
ATOM 606 C CA . CYS A 1 82 ? 12.904 -0.149 -9.293 1.00 89.38 82 CYS A CA 1
ATOM 607 C C . CYS A 1 82 ? 12.331 -0.934 -8.107 1.00 89.38 82 CYS A C 1
ATOM 609 O O . CYS A 1 82 ? 11.451 -1.784 -8.291 1.00 89.38 82 CYS A O 1
ATOM 611 N N . PRO A 1 83 ? 12.736 -0.585 -6.873 1.00 92.69 83 PRO A N 1
ATOM 612 C CA . PRO A 1 83 ? 12.040 -1.029 -5.683 1.00 92.69 83 PRO A CA 1
ATOM 613 C C . PRO A 1 83 ? 10.766 -0.198 -5.460 1.00 92.69 83 PRO A C 1
ATOM 615 O O . PRO A 1 83 ? 10.777 1.035 -5.467 1.00 92.69 83 PRO A O 1
ATOM 618 N N . GLY A 1 84 ? 9.664 -0.881 -5.181 1.00 93.56 84 GLY A N 1
ATOM 619 C CA . GLY A 1 84 ? 8.390 -0.307 -4.765 1.00 93.56 84 GLY A CA 1
ATOM 620 C C . GLY A 1 84 ? 7.854 -0.999 -3.516 1.00 93.56 84 GLY A C 1
ATOM 621 O O . GLY A 1 84 ? 8.325 -2.063 -3.107 1.00 93.56 84 GLY A O 1
ATOM 622 N N . LYS A 1 85 ? 6.854 -0.391 -2.883 1.00 96.19 85 LYS A N 1
ATOM 623 C CA . LYS A 1 85 ? 6.103 -1.014 -1.792 1.00 96.19 85 LYS A CA 1
ATOM 624 C C . LYS A 1 85 ? 4.622 -0.718 -1.965 1.00 96.19 85 LYS A C 1
ATOM 626 O O . LYS A 1 85 ? 4.253 0.410 -2.296 1.00 96.19 85 LYS A O 1
ATOM 631 N N . VAL A 1 86 ? 3.796 -1.714 -1.689 1.00 96.69 86 VAL A N 1
ATOM 632 C CA . VAL A 1 86 ? 2.340 -1.582 -1.638 1.00 96.69 86 VAL A CA 1
ATOM 633 C C . VAL A 1 86 ? 1.856 -2.092 -0.285 1.00 96.69 86 VAL A C 1
ATOM 635 O O . VAL A 1 86 ? 2.349 -3.099 0.228 1.00 96.69 86 VAL A O 1
ATOM 638 N N . ALA A 1 87 ? 0.968 -1.325 0.328 1.00 96.81 87 ALA A N 1
ATOM 639 C CA . ALA A 1 87 ? 0.323 -1.639 1.587 1.00 96.81 87 ALA A CA 1
ATOM 640 C C . ALA A 1 87 ? -0.971 -2.398 1.309 1.00 96.81 87 ALA A C 1
ATOM 642 O O . ALA A 1 87 ? -1.691 -2.030 0.383 1.00 96.81 87 ALA A O 1
ATOM 643 N N . GLY A 1 88 ? -1.246 -3.444 2.083 1.00 96.00 88 GLY A N 1
ATOM 644 C CA . GLY A 1 88 ? -2.412 -4.297 1.900 1.00 96.00 88 GLY A CA 1
ATOM 645 C C . GLY A 1 88 ? -3.239 -4.452 3.169 1.00 96.00 88 GLY A C 1
ATOM 646 O O . GLY A 1 88 ? -2.699 -4.490 4.277 1.00 96.00 88 GLY A O 1
ATOM 647 N N . TRP A 1 89 ? -4.550 -4.568 2.985 1.00 95.56 89 TRP A N 1
ATOM 648 C CA . TRP A 1 89 ? -5.524 -4.888 4.025 1.00 95.56 89 TRP A CA 1
ATOM 649 C C . TRP A 1 89 ? -6.280 -6.141 3.632 1.00 95.56 89 TRP A C 1
ATOM 651 O O . TRP A 1 89 ? -6.578 -6.329 2.456 1.00 95.56 89 TRP A O 1
ATOM 661 N N . VAL A 1 90 ? -6.606 -6.975 4.611 1.00 94.44 90 VAL A N 1
ATOM 662 C CA . VAL A 1 90 ? -7.498 -8.115 4.440 1.00 94.44 90 VAL A CA 1
ATOM 663 C C . VAL A 1 90 ? -8.927 -7.631 4.666 1.00 94.44 90 VAL A C 1
ATOM 665 O O . VAL A 1 90 ? -9.282 -7.198 5.762 1.00 94.44 90 VAL A O 1
ATOM 668 N N . ILE A 1 91 ? -9.755 -7.722 3.631 1.00 91.19 91 ILE A N 1
ATOM 669 C CA . ILE A 1 91 ? -11.198 -7.483 3.726 1.00 91.19 91 ILE A CA 1
ATOM 670 C C . ILE A 1 91 ? -11.888 -8.832 3.948 1.00 91.19 91 ILE A C 1
ATOM 672 O O . ILE A 1 91 ? -11.690 -9.772 3.177 1.00 91.19 91 ILE A O 1
ATOM 676 N N . ARG A 1 92 ? -12.623 -8.939 5.060 1.00 77.19 92 ARG A N 1
ATOM 677 C CA . ARG A 1 92 ? -13.388 -10.130 5.457 1.00 77.19 92 ARG A CA 1
ATOM 678 C C . ARG A 1 92 ? -14.856 -9.981 5.105 1.00 77.19 92 ARG A C 1
ATOM 680 O O . ARG A 1 92 ? -15.364 -8.849 5.254 1.00 77.19 92 ARG A O 1
#

Foldseek 3Di:
DDDDPVVVVVVVVVCVVVVVVVVVVPQDAFPDKDKDKDFAAKDKDAAPDQKWKWWPVCRPPPPTDTHRIDIDHDDDPPGGIDIGMMGMHGHD

Sequence (92 aa):
MTMSASKRFAAALLLLGTGWAIGYAQQSKPDFMLRIDAPAGETIVECVSGCEFTGARDLGNPDAGRMLVYNYSCRGDGVERCPGKVAGWVIR

Nearest PDB structures (foldseek):
  1rgx-assembly1_B  TM=3.075E-01  e=2.593E+00  Mus musculus
  1rgx-assembly1_C  TM=2.730E-01  e=2.321E+00  Mus musculus
  8ruy-assembly1_R  TM=3.089E-01  e=2.896E+00  Chlamydomonas reinhardtii
  1tvg-assembly1_A  TM=2.852E-01  e=4.037E+00  Homo sapiens
  3e99-assembly1_A  TM=1.830E-01  e=8.292E+00  Burkholderia mallei ATCC 23344

Mean predicted aligned error: 8.89 Å

Radius of gyration: 21.88 Å; Cα contacts (8 Å, |Δi|>4): 126; chains: 1; bounding box: 47×35×62 Å

Solvent-accessible surface area (backbone atoms only — not comparable to full-atom values): 5593 Å² total; per-residue (Å²): 136,87,80,54,70,69,61,52,51,54,50,49,53,49,52,52,53,53,53,51,58,58,59,68,68,64,66,80,71,60,77,45,74,48,78,44,78,41,57,54,43,80,47,79,48,72,46,90,69,55,40,34,30,34,53,50,88,45,66,89,45,90,84,56,66,73,33,46,65,44,79,45,76,34,85,62,92,93,50,63,62,40,83,46,50,38,29,28,38,76,53,130